Protein AF-A0A424XVY6-F1 (afdb_monomer)

pLDDT: mean 76.14, std 16.75, range [42.53, 90.06]

Structure (mmCIF, N/CA/C/O backbone):
data_AF-A0A424XVY6-F1
#
_entry.id   AF-A0A424XVY6-F1
#
loop_
_atom_site.group_PDB
_atom_site.id
_atom_site.type_symbol
_atom_site.label_atom_id
_atom_site.label_alt_id
_atom_site.label_comp_id
_atom_site.label_asym_id
_atom_site.label_entity_id
_atom_site.label_seq_id
_atom_site.pdbx_PDB_ins_code
_atom_site.Cartn_x
_atom_site.Cartn_y
_atom_site.Cartn_z
_atom_site.occupancy
_atom_site.B_iso_or_equiv
_atom_site.auth_seq_id
_atom_site.auth_comp_id
_atom_site.auth_asym_id
_atom_site.auth_atom_id
_atom_site.pdbx_PDB_model_num
ATOM 1 N N . MET A 1 1 ? 0.886 -10.940 16.113 1.00 42.53 1 MET A N 1
ATOM 2 C CA . MET A 1 1 ? -0.018 -10.934 14.945 1.00 42.53 1 MET A CA 1
ATOM 3 C C . MET A 1 1 ? 0.799 -10.541 13.726 1.00 42.53 1 MET A C 1
ATOM 5 O O . MET A 1 1 ? 1.236 -9.402 13.647 1.00 42.53 1 MET A O 1
ATOM 9 N N . GLY A 1 2 ? 1.141 -11.513 12.877 1.00 46.12 2 GLY A N 1
ATOM 10 C CA . GLY A 1 2 ? 2.028 -11.318 11.727 1.00 46.12 2 GLY A CA 1
ATOM 11 C C . GLY A 1 2 ? 1.225 -11.023 10.466 1.00 46.12 2 GLY A C 1
ATOM 12 O O . GLY A 1 2 ? 0.281 -11.743 10.156 1.00 46.12 2 GLY A O 1
ATOM 13 N N . TRP A 1 3 ? 1.588 -9.961 9.754 1.00 43.75 3 TRP A N 1
ATOM 14 C CA . TRP A 1 3 ? 0.991 -9.613 8.470 1.00 43.75 3 TRP A CA 1
ATOM 15 C C . TRP A 1 3 ? 1.684 -10.444 7.386 1.00 43.75 3 TRP A C 1
ATOM 17 O O . TRP A 1 3 ? 2.895 -10.338 7.195 1.00 43.75 3 TRP A O 1
ATOM 27 N N . HIS A 1 4 ? 0.939 -11.300 6.688 1.00 49.78 4 HIS A N 1
ATOM 28 C CA . HIS A 1 4 ? 1.464 -12.045 5.545 1.00 49.78 4 HIS A CA 1
ATOM 29 C C . HIS A 1 4 ? 1.398 -11.165 4.292 1.00 49.78 4 HIS A C 1
ATOM 31 O O . HIS A 1 4 ? 0.399 -11.163 3.574 1.00 49.78 4 HIS A O 1
ATOM 37 N N . LEU A 1 5 ? 2.473 -10.429 4.006 1.00 56.38 5 LEU A N 1
ATOM 38 C CA . LEU A 1 5 ? 2.684 -9.832 2.686 1.00 56.38 5 LEU A CA 1
ATOM 39 C C . LEU A 1 5 ? 2.930 -10.972 1.687 1.00 56.38 5 LEU A C 1
ATOM 41 O O . LEU A 1 5 ? 4.035 -11.507 1.587 1.00 56.38 5 LEU A O 1
ATOM 45 N N . ARG A 1 6 ? 1.889 -11.395 0.956 1.00 52.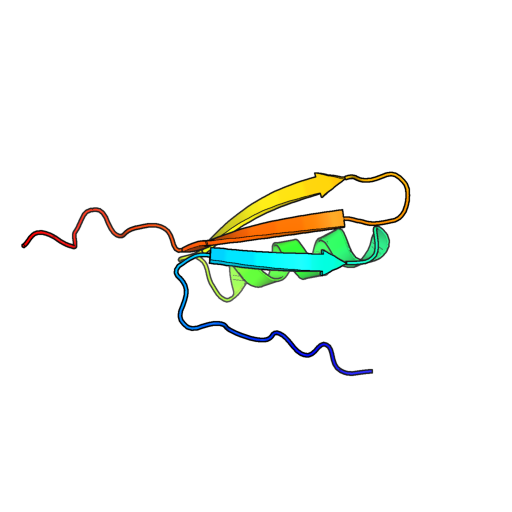84 6 ARG A N 1
ATOM 46 C CA . ARG A 1 6 ? 2.078 -12.248 -0.225 1.00 52.84 6 ARG A CA 1
ATOM 47 C C . ARG A 1 6 ? 2.706 -11.394 -1.321 1.00 52.84 6 ARG A C 1
ATOM 49 O O . ARG A 1 6 ? 2.003 -10.747 -2.092 1.00 52.84 6 ARG A O 1
ATOM 56 N N . PHE A 1 7 ? 4.032 -11.419 -1.397 1.00 51.75 7 PHE A N 1
ATOM 57 C CA . PHE A 1 7 ? 4.769 -10.915 -2.548 1.00 51.75 7 PHE A CA 1
ATOM 58 C C . PHE A 1 7 ? 4.460 -11.808 -3.758 1.00 51.7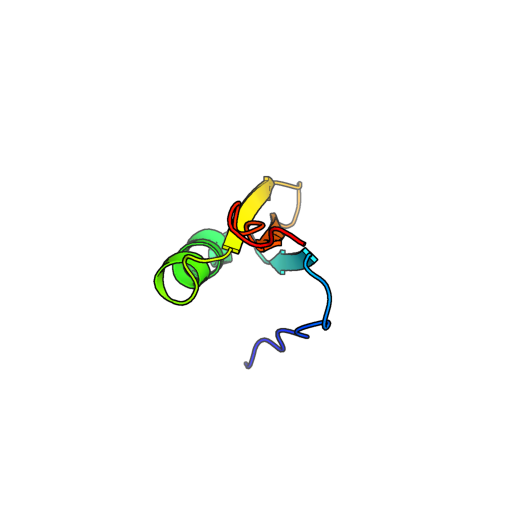5 7 PHE A C 1
ATOM 60 O O . PHE A 1 7 ? 5.105 -12.829 -3.989 1.00 51.75 7 PHE A O 1
ATOM 67 N N . SER A 1 8 ? 3.421 -11.464 -4.517 1.00 46.53 8 SER A N 1
ATOM 68 C CA . SER A 1 8 ? 3.272 -11.971 -5.879 1.00 46.53 8 SER A CA 1
ATOM 69 C C . SER A 1 8 ? 4.482 -11.499 -6.689 1.00 46.53 8 SER A C 1
ATOM 71 O O . SER A 1 8 ? 4.893 -10.350 -6.554 1.00 46.53 8 SER A O 1
ATOM 73 N N . LYS A 1 9 ? 5.031 -12.341 -7.574 1.00 53.88 9 LYS A N 1
ATOM 74 C CA . LYS A 1 9 ? 6.073 -11.980 -8.563 1.00 53.88 9 LYS A CA 1
ATOM 75 C C . LYS A 1 9 ? 5.635 -10.877 -9.559 1.00 53.88 9 LYS A C 1
ATOM 77 O O . LYS A 1 9 ? 6.293 -10.667 -10.572 1.00 53.88 9 LYS A O 1
ATOM 82 N N . GLY A 1 10 ? 4.514 -10.200 -9.316 1.00 61.12 10 GLY A N 1
ATOM 83 C CA . GLY A 1 10 ? 4.009 -9.106 -10.130 1.00 61.12 10 GLY A CA 1
ATOM 84 C C . GLY A 1 10 ? 4.678 -7.776 -9.790 1.00 61.12 10 GLY A C 1
ATOM 85 O O . GLY A 1 10 ? 5.017 -7.503 -8.643 1.00 61.12 10 GLY A O 1
ATOM 86 N N . ARG A 1 11 ? 4.787 -6.894 -10.789 1.00 72.12 11 ARG A N 1
ATOM 87 C CA . ARG A 1 11 ? 5.171 -5.477 -10.616 1.00 72.12 11 ARG A CA 1
ATOM 88 C C . ARG A 1 11 ? 4.116 -4.655 -9.847 1.00 72.12 11 ARG A C 1
ATOM 90 O O . ARG A 1 11 ? 4.250 -3.443 -9.722 1.00 72.12 11 ARG A O 1
ATOM 97 N N . HIS A 1 12 ? 3.070 -5.309 -9.343 1.00 82.25 12 HIS A N 1
ATOM 98 C CA . HIS A 1 12 ? 1.907 -4.716 -8.704 1.00 82.25 12 HIS A CA 1
ATOM 99 C C . HIS A 1 12 ? 1.499 -5.545 -7.479 1.00 82.25 12 HIS A C 1
ATOM 101 O O . HIS A 1 12 ? 1.287 -6.756 -7.584 1.00 82.25 12 HIS A O 1
ATOM 107 N N . LEU A 1 13 ? 1.359 -4.888 -6.333 1.00 83.00 13 LEU A N 1
ATOM 108 C CA . LEU A 1 13 ? 0.913 -5.461 -5.067 1.00 83.00 13 LEU A CA 1
ATOM 109 C C . LEU A 1 13 ? -0.234 -4.614 -4.530 1.00 83.00 13 LEU A C 1
ATOM 111 O O . LEU A 1 13 ? -0.084 -3.410 -4.367 1.00 83.00 13 LEU A O 1
ATOM 115 N N . ARG A 1 14 ? -1.363 -5.249 -4.218 1.00 85.62 14 ARG A N 1
ATOM 116 C CA . ARG A 1 14 ? -2.498 -4.590 -3.571 1.00 85.62 14 ARG A CA 1
ATOM 117 C C . ARG A 1 14 ? -2.628 -5.093 -2.144 1.00 85.62 14 ARG A C 1
ATOM 119 O O . ARG A 1 14 ? -2.638 -6.303 -1.917 1.00 85.62 14 ARG A O 1
ATOM 126 N N . VAL A 1 15 ? -2.730 -4.169 -1.200 1.00 86.38 15 VAL A N 1
ATOM 127 C CA . VAL A 1 15 ? -2.843 -4.437 0.233 1.00 86.38 15 VAL A CA 1
ATOM 128 C C . VAL A 1 15 ? -4.096 -3.749 0.753 1.00 86.38 15 VAL A C 1
ATOM 130 O O . VAL A 1 15 ? -4.321 -2.575 0.488 1.00 86.38 15 VAL A O 1
ATOM 133 N N . MET A 1 16 ? -4.906 -4.482 1.509 1.00 88.69 16 MET A N 1
ATOM 134 C CA . MET A 1 16 ? -6.005 -3.917 2.287 1.00 88.69 16 MET A CA 1
ATOM 135 C C . MET A 1 16 ? -5.556 -3.829 3.740 1.00 88.69 16 MET A C 1
ATOM 137 O O . MET A 1 16 ? -5.084 -4.819 4.300 1.00 88.69 16 MET A O 1
ATOM 141 N N . ALA A 1 17 ? -5.665 -2.648 4.337 1.00 86.19 17 ALA A N 1
ATOM 142 C CA . ALA A 1 17 ? -5.233 -2.407 5.707 1.00 86.19 17 ALA A CA 1
ATOM 143 C C . ALA A 1 17 ? -6.266 -1.578 6.471 1.00 86.19 17 ALA A C 1
ATOM 145 O O . ALA A 1 17 ? -7.081 -0.873 5.881 1.00 86.19 17 ALA A O 1
ATOM 146 N N . LEU A 1 18 ? -6.223 -1.640 7.80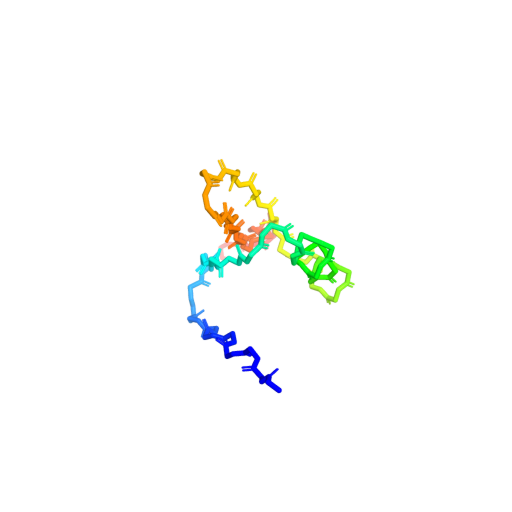0 1.00 90.06 18 LEU A N 1
ATOM 147 C CA . LEU A 1 18 ? -7.032 -0.763 8.643 1.00 90.06 18 LEU A CA 1
ATOM 148 C C . LEU A 1 18 ? -6.560 0.691 8.501 1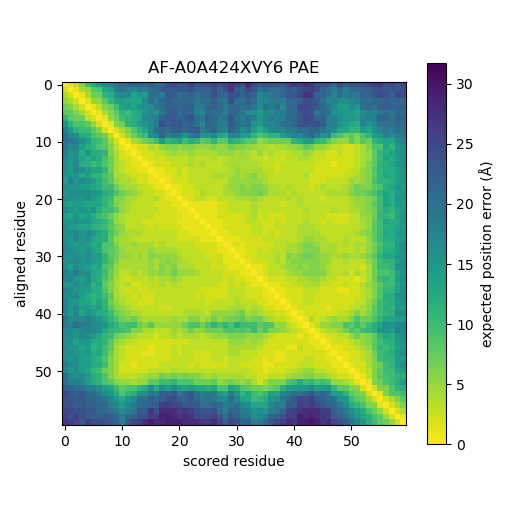.00 90.06 18 LEU A C 1
ATOM 150 O O . LEU A 1 18 ? -5.395 0.951 8.195 1.00 90.06 18 LEU A O 1
ATOM 154 N N . LYS A 1 19 ? -7.451 1.652 8.765 1.00 86.06 19 LYS A N 1
ATOM 155 C CA . LYS A 1 19 ? -7.144 3.092 8.649 1.00 86.06 19 LYS A CA 1
ATOM 156 C C . LYS A 1 19 ? -5.976 3.543 9.526 1.00 86.06 19 LYS A C 1
ATOM 158 O O . LYS A 1 19 ? -5.176 4.380 9.119 1.00 86.06 19 LYS A O 1
ATOM 163 N N . GLU A 1 20 ? -5.836 2.932 10.695 1.00 88.62 20 GLU A N 1
ATOM 164 C CA . GLU A 1 20 ? -4.729 3.164 11.629 1.00 88.62 20 GLU A CA 1
ATOM 165 C C . GLU A 1 20 ? -3.367 2.670 11.110 1.00 88.62 20 GLU A C 1
ATOM 167 O O . GLU A 1 20 ? -2.322 3.184 11.503 1.00 88.62 20 GLU A O 1
ATOM 172 N N . SER A 1 21 ? -3.355 1.723 10.169 1.00 85.94 21 SER A N 1
ATOM 173 C CA . SER A 1 21 ? -2.132 1.145 9.603 1.00 85.94 21 SER A CA 1
ATOM 174 C C . SER A 1 21 ? -1.497 2.010 8.508 1.00 85.94 21 SER A C 1
ATOM 176 O O . SER A 1 21 ? -0.507 1.596 7.905 1.00 85.94 21 SER A O 1
ATOM 178 N N . LYS A 1 22 ? -2.012 3.222 8.247 1.00 85.38 22 LYS A N 1
ATOM 179 C CA . LYS A 1 22 ? -1.482 4.135 7.217 1.00 85.38 22 LYS A CA 1
ATOM 180 C C . LYS A 1 22 ? 0.024 4.376 7.359 1.00 85.38 22 LYS A C 1
ATOM 182 O O . LYS A 1 22 ? 0.760 4.243 6.385 1.00 85.38 22 LYS A O 1
ATOM 187 N N . GLN A 1 23 ? 0.489 4.649 8.579 1.00 88.38 23 GLN A N 1
ATOM 188 C CA . GLN A 1 23 ? 1.910 4.889 8.859 1.00 88.38 23 GLN A CA 1
ATOM 189 C C . GLN A 1 23 ? 2.778 3.678 8.479 1.00 88.38 23 GLN A C 1
ATOM 191 O O . GLN A 1 23 ? 3.893 3.828 7.987 1.00 88.38 23 GLN A O 1
ATOM 196 N N . GLN A 1 24 ? 2.265 2.462 8.694 1.00 86.62 24 GLN A N 1
ATOM 197 C CA . GLN A 1 24 ? 2.975 1.226 8.366 1.00 86.62 24 GLN A CA 1
ATOM 198 C C . GLN A 1 24 ? 3.073 1.034 6.852 1.00 86.62 24 GLN A C 1
ATOM 200 O O . GLN A 1 24 ? 4.128 0.632 6.367 1.00 86.62 24 GLN A O 1
ATOM 205 N N . LEU A 1 25 ? 2.008 1.366 6.113 1.00 86.25 25 LEU A N 1
ATOM 206 C CA . LEU A 1 25 ? 2.002 1.322 4.651 1.00 86.25 25 LEU A CA 1
ATOM 207 C C . LEU A 1 25 ? 3.046 2.278 4.061 1.00 86.25 25 LEU A C 1
ATOM 209 O O . LEU A 1 25 ? 3.813 1.893 3.177 1.00 86.25 25 LEU A O 1
ATOM 213 N N . GLU A 1 26 ? 3.125 3.500 4.583 1.00 86.75 26 GLU A N 1
ATOM 214 C CA . GLU A 1 26 ? 4.123 4.487 4.161 1.00 86.75 26 GLU A CA 1
ATOM 215 C C . GLU A 1 26 ? 5.549 4.044 4.519 1.00 86.75 26 GLU A C 1
ATOM 217 O O . GLU A 1 26 ? 6.463 4.209 3.712 1.00 86.75 26 GLU A O 1
ATOM 222 N N . ASN A 1 27 ? 5.739 3.387 5.670 1.00 88.56 27 ASN A N 1
ATOM 223 C CA . ASN A 1 27 ? 7.057 2.921 6.102 1.00 88.56 27 ASN A CA 1
ATOM 224 C C . ASN A 1 27 ? 7.675 1.868 5.167 1.00 88.56 27 ASN A C 1
ATOM 226 O O . ASN A 1 27 ? 8.896 1.769 5.058 1.00 88.56 27 ASN A O 1
ATOM 230 N N . VAL A 1 28 ? 6.850 1.120 4.427 1.00 84.56 28 VAL A N 1
ATOM 231 C CA . VAL A 1 28 ? 7.338 0.192 3.394 1.00 84.56 28 VAL A CA 1
ATOM 232 C C . VAL A 1 28 ? 8.168 0.926 2.336 1.00 84.56 28 VAL A C 1
ATOM 234 O O . VAL A 1 28 ? 9.158 0.372 1.868 1.00 84.56 28 VAL A O 1
ATOM 237 N N . LEU A 1 29 ? 7.842 2.182 2.003 1.00 84.56 29 LEU A N 1
ATOM 238 C CA . LEU A 1 29 ? 8.610 2.974 1.033 1.00 84.56 29 LEU A CA 1
ATOM 239 C C . LEU A 1 29 ? 10.006 3.360 1.531 1.00 84.56 29 LEU A C 1
ATOM 241 O O . LEU A 1 29 ? 10.894 3.583 0.711 1.00 84.56 29 LEU A O 1
ATOM 245 N N . HIS A 1 30 ? 10.215 3.440 2.848 1.00 83.75 30 HIS A N 1
ATOM 246 C CA . HIS A 1 30 ? 11.543 3.685 3.413 1.00 83.75 30 HIS A CA 1
ATOM 247 C C . HIS A 1 30 ? 12.460 2.467 3.261 1.00 83.75 30 HIS A C 1
ATOM 249 O O . HIS A 1 30 ? 13.663 2.629 3.078 1.00 83.75 30 HIS A O 1
ATOM 255 N N . ILE A 1 31 ? 11.892 1.260 3.317 1.00 83.56 31 ILE A N 1
ATOM 256 C CA . ILE A 1 31 ? 12.625 -0.002 3.145 1.00 83.56 31 ILE A CA 1
ATOM 257 C C . ILE A 1 31 ? 12.802 -0.320 1.654 1.00 83.56 31 ILE A C 1
ATOM 259 O O . ILE A 1 31 ? 13.855 -0.796 1.240 1.00 83.56 31 ILE A O 1
ATOM 263 N N . HIS A 1 32 ? 11.776 -0.028 0.853 1.00 82.50 32 HIS A N 1
ATOM 264 C CA . HIS A 1 32 ? 11.681 -0.382 -0.557 1.00 82.50 32 HIS A CA 1
ATOM 265 C C . HIS A 1 32 ? 11.352 0.848 -1.430 1.00 82.50 32 HIS A C 1
ATOM 267 O O . HIS A 1 32 ? 10.224 0.991 -1.924 1.00 82.50 32 HIS A O 1
ATOM 273 N N . PRO A 1 33 ? 12.320 1.762 -1.638 1.00 83.62 33 PRO A N 1
ATOM 274 C CA . PRO A 1 33 ? 12.118 3.003 -2.393 1.00 83.62 33 PRO A CA 1
ATOM 275 C C . PRO A 1 33 ? 11.849 2.778 -3.891 1.00 83.62 33 PRO A C 1
ATOM 277 O O . PRO A 1 33 ? 11.410 3.698 -4.597 1.00 83.62 33 PRO A O 1
ATOM 280 N N . GLU A 1 34 ? 12.099 1.566 -4.389 1.00 84.06 34 GLU A N 1
ATOM 281 C CA . GLU A 1 34 ? 11.779 1.126 -5.745 1.00 84.06 34 GLU A CA 1
ATOM 282 C C . GLU A 1 34 ? 10.273 0.972 -5.987 1.00 84.06 34 GLU A C 1
ATOM 284 O O . GLU A 1 34 ? 9.855 0.834 -7.132 1.00 84.06 34 GLU A O 1
ATOM 289 N N . TRP A 1 35 ? 9.444 1.037 -4.946 1.00 86.50 35 TRP A N 1
ATOM 290 C CA . TRP A 1 35 ? 7.992 0.988 -5.076 1.00 86.50 35 TRP A CA 1
ATOM 291 C C . TRP A 1 35 ? 7.380 2.386 -5.045 1.00 86.50 35 TRP A C 1
ATOM 293 O O . TRP A 1 35 ? 7.925 3.353 -4.509 1.00 86.50 35 TRP A O 1
ATOM 303 N N . LYS A 1 36 ? 6.213 2.499 -5.664 1.00 88.75 36 LYS A N 1
ATOM 304 C CA . LYS A 1 36 ? 5.329 3.653 -5.618 1.00 88.75 36 LYS A CA 1
ATOM 305 C C . LYS A 1 36 ? 4.043 3.212 -4.940 1.00 88.75 36 LYS A C 1
ATOM 307 O O . LYS A 1 36 ? 3.394 2.291 -5.421 1.00 88.75 36 LYS A O 1
ATOM 312 N N . LEU A 1 37 ? 3.689 3.870 -3.847 1.00 88.94 37 LEU A N 1
ATOM 313 C CA . LEU A 1 37 ? 2.468 3.603 -3.095 1.00 88.94 37 LEU A CA 1
ATOM 314 C C . LEU A 1 37 ? 1.377 4.592 -3.504 1.00 88.94 37 LEU A C 1
ATOM 316 O O . LEU A 1 37 ? 1.610 5.799 -3.539 1.00 88.94 37 LEU A O 1
ATOM 320 N N . SER A 1 38 ? 0.187 4.073 -3.777 1.00 89.88 38 SER A N 1
ATOM 321 C CA . SER A 1 38 ? -1.055 4.835 -3.895 1.00 89.88 38 SER A CA 1
ATOM 322 C C . SER A 1 38 ? -2.015 4.340 -2.820 1.00 89.88 38 SER A C 1
ATOM 324 O O . SER A 1 38 ? -2.278 3.144 -2.757 1.00 89.88 38 SER A O 1
ATOM 326 N N . ILE A 1 39 ? -2.513 5.235 -1.965 1.00 89.56 39 ILE A N 1
ATOM 327 C CA . ILE A 1 39 ? -3.481 4.884 -0.919 1.00 89.56 39 ILE A CA 1
ATOM 328 C C . ILE A 1 39 ? -4.832 5.488 -1.290 1.00 89.56 39 ILE A C 1
ATOM 330 O O . ILE A 1 39 ? -4.943 6.703 -1.451 1.00 89.56 39 ILE A O 1
ATOM 334 N N . ALA A 1 40 ? -5.852 4.647 -1.393 1.00 89.62 40 ALA A N 1
ATOM 335 C CA . ALA A 1 40 ? -7.243 5.047 -1.493 1.00 89.62 40 ALA A CA 1
ATOM 336 C C . ALA A 1 40 ? -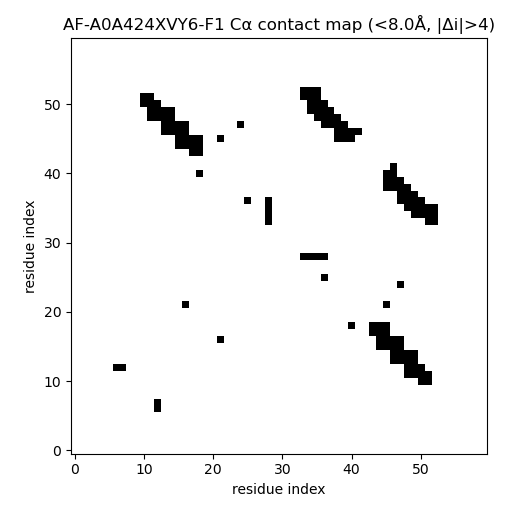7.953 4.725 -0.175 1.00 89.62 40 ALA A C 1
ATOM 338 O O . ALA A 1 40 ? -7.927 3.593 0.307 1.00 89.62 40 ALA A O 1
ATOM 339 N N . GLU A 1 41 ? -8.600 5.725 0.416 1.00 89.25 41 GLU A N 1
ATOM 340 C CA . GLU A 1 41 ? -9.418 5.513 1.605 1.00 89.25 41 GLU A CA 1
ATOM 341 C C . GLU A 1 41 ? -10.819 5.035 1.207 1.00 89.25 41 GLU A C 1
ATOM 343 O O . GLU A 1 41 ? -11.496 5.648 0.377 1.00 89.25 41 GLU A O 1
ATOM 348 N N . LYS A 1 42 ? -11.251 3.924 1.804 1.00 86.12 42 LYS A N 1
ATOM 349 C CA . LYS A 1 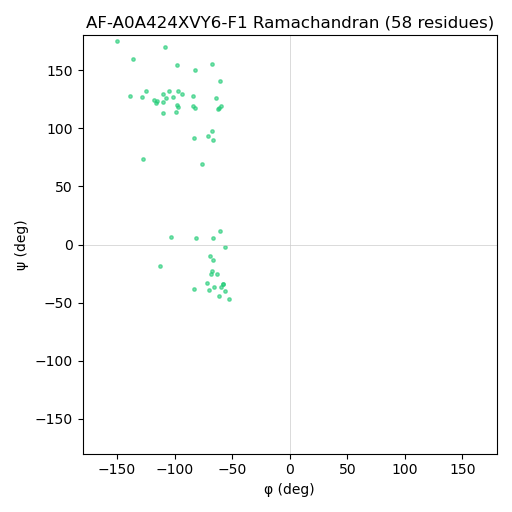42 ? -12.621 3.408 1.748 1.00 86.12 42 LYS A CA 1
ATOM 350 C C . LYS A 1 42 ? -13.291 3.611 3.108 1.00 86.12 42 LYS A C 1
ATOM 352 O O . LYS A 1 42 ? -12.659 4.017 4.084 1.00 86.12 42 LYS A O 1
ATOM 357 N N . ASN A 1 43 ? -14.601 3.379 3.178 1.00 85.50 43 ASN A N 1
ATOM 358 C CA . ASN A 1 43 ? -15.385 3.665 4.384 1.00 85.50 43 ASN A CA 1
ATOM 359 C C . ASN A 1 43 ? -14.834 2.945 5.628 1.00 85.50 43 ASN A C 1
ATOM 361 O O . ASN A 1 43 ? -14.735 3.549 6.693 1.00 85.50 43 ASN A O 1
ATOM 365 N N . ASP A 1 44 ? -14.397 1.703 5.470 1.00 88.69 44 ASP A N 1
ATOM 366 C CA . ASP A 1 44 ? -13.989 0.782 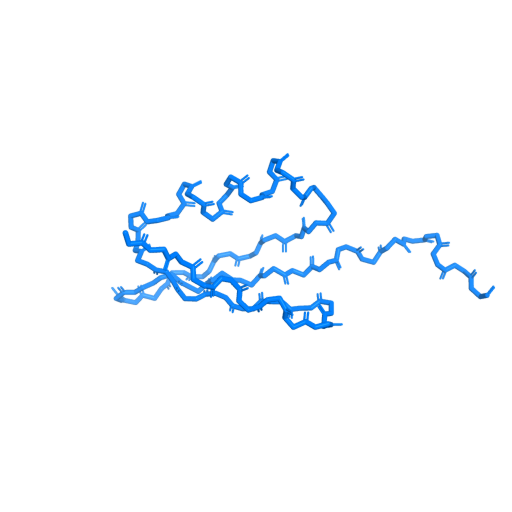6.532 1.00 88.69 44 ASP A CA 1
ATOM 367 C C . ASP A 1 44 ? -12.486 0.440 6.523 1.00 88.69 44 ASP A C 1
ATOM 369 O O . ASP A 1 44 ? -11.950 0.0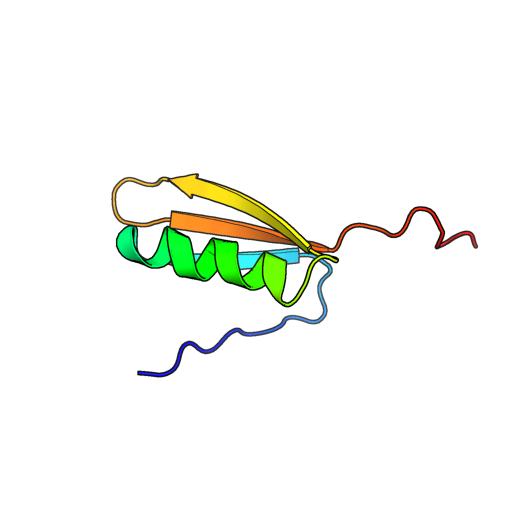15 7.545 1.00 88.69 44 ASP A O 1
ATOM 373 N N . HIS A 1 45 ? -11.778 0.666 5.414 1.00 87.25 45 HIS A N 1
ATOM 374 C CA . HIS A 1 45 ? -10.370 0.282 5.261 1.00 87.25 45 HIS A CA 1
ATOM 375 C C . HIS A 1 45 ? -9.593 1.214 4.316 1.00 87.25 45 HIS A C 1
ATOM 377 O O . HIS A 1 45 ? -10.147 2.122 3.697 1.00 87.25 45 HIS A O 1
ATOM 383 N N . LEU A 1 46 ? -8.285 0.989 4.216 1.00 88.06 46 LEU A N 1
ATOM 384 C CA . LEU A 1 46 ? -7.391 1.582 3.226 1.00 88.06 46 LEU A CA 1
ATOM 385 C C . LEU A 1 46 ? -7.038 0.537 2.174 1.00 88.06 46 LEU A C 1
ATOM 387 O O . LEU A 1 46 ? -6.634 -0.578 2.509 1.00 88.06 46 LEU A O 1
ATOM 391 N N . GLU A 1 47 ? -7.143 0.920 0.909 1.00 89.19 47 GLU A N 1
ATOM 392 C CA . GLU A 1 47 ? -6.561 0.184 -0.206 1.00 89.19 47 GLU A CA 1
ATOM 393 C C . GLU A 1 47 ? -5.219 0.820 -0.560 1.00 89.19 47 GLU A C 1
ATOM 395 O O . GLU A 1 47 ? -5.145 1.992 -0.919 1.00 89.19 47 GLU A O 1
ATOM 400 N N . ALA A 1 48 ? -4.147 0.049 -0.438 1.00 89.56 48 ALA A N 1
ATOM 401 C CA . ALA A 1 48 ? -2.797 0.436 -0.801 1.00 89.56 48 ALA A CA 1
ATOM 402 C C . ALA A 1 48 ? -2.351 -0.340 -2.042 1.00 89.56 48 ALA A C 1
ATOM 404 O O . ALA A 1 48 ? -2.151 -1.554 -1.987 1.00 89.56 48 ALA A O 1
ATOM 405 N N . ASP A 1 49 ? -2.166 0.365 -3.152 1.00 89.56 49 ASP A N 1
ATOM 406 C CA . ASP A 1 49 ? -1.579 -0.169 -4.376 1.00 89.56 49 ASP A CA 1
ATOM 407 C C . ASP A 1 49 ? -0.097 0.215 -4.443 1.00 89.56 49 ASP A C 1
ATOM 409 O O . ASP A 1 49 ? 0.270 1.386 -4.572 1.00 89.56 49 ASP A O 1
ATOM 413 N N . TYR A 1 50 ? 0.764 -0.793 -4.363 1.00 88.69 50 TYR A N 1
ATOM 414 C CA . TYR A 1 50 ? 2.198 -0.689 -4.569 1.00 88.69 50 TYR A CA 1
ATOM 415 C C . TYR A 1 50 ? 2.540 -1.104 -5.996 1.00 88.69 50 TYR A C 1
ATOM 417 O O . TYR A 1 50 ? 2.330 -2.247 -6.405 1.00 88.69 50 TYR A O 1
ATOM 425 N N . VAL A 1 51 ? 3.136 -0.186 -6.744 1.00 87.56 51 VAL A N 1
ATOM 426 C CA . VAL A 1 51 ? 3.615 -0.419 -8.106 1.00 87.56 51 VAL A CA 1
ATOM 427 C C . VAL A 1 51 ? 5.124 -0.286 -8.107 1.00 87.56 51 VAL A C 1
ATOM 429 O O . VAL A 1 51 ? 5.652 0.743 -7.685 1.00 87.56 51 VAL A O 1
ATOM 432 N N . LYS A 1 52 ? 5.840 -1.315 -8.559 1.00 85.50 52 LYS A N 1
ATOM 433 C CA . LYS A 1 52 ? 7.290 -1.216 -8.720 1.00 85.50 52 LYS A CA 1
ATOM 434 C C . LYS A 1 52 ? 7.562 -0.163 -9.792 1.00 85.50 52 LYS A C 1
ATOM 436 O O . LYS A 1 52 ? 6.996 -0.240 -10.878 1.00 85.50 52 LYS A O 1
ATOM 441 N N . LYS A 1 53 ? 8.381 0.841 -9.480 1.00 78.88 53 LYS A N 1
ATOM 442 C CA . LYS A 1 53 ? 8.820 1.832 -10.461 1.00 78.88 53 LYS A CA 1
ATOM 443 C C . LYS A 1 53 ? 9.539 1.064 -11.562 1.00 78.88 53 LYS A C 1
ATOM 445 O O . LYS A 1 53 ? 10.529 0.383 -11.287 1.00 78.88 53 LYS A O 1
ATOM 450 N N . ASP A 1 54 ? 9.028 1.147 -12.784 1.00 67.38 54 ASP A N 1
ATOM 451 C CA . ASP A 1 54 ? 9.783 0.685 -13.935 1.0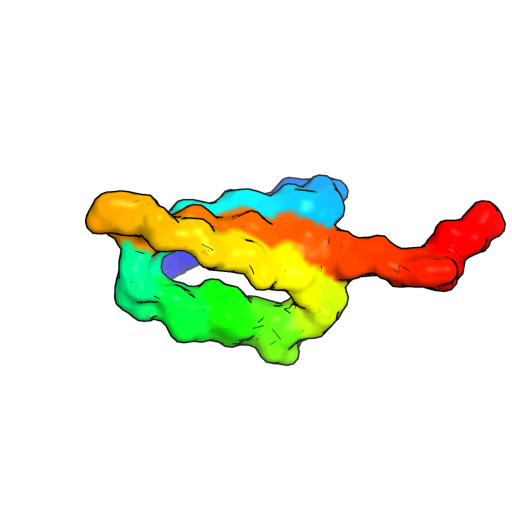0 67.38 54 ASP A CA 1
ATOM 452 C C . ASP A 1 54 ? 11.055 1.531 -13.988 1.00 67.38 54 ASP A C 1
ATOM 454 O O . ASP A 1 54 ? 11.010 2.762 -14.075 1.00 67.38 54 ASP A O 1
ATOM 458 N N . ASN A 1 55 ? 12.204 0.875 -13.841 1.00 54.25 55 ASN A N 1
ATOM 459 C CA . ASN A 1 55 ? 13.466 1.535 -14.094 1.00 54.25 55 ASN A CA 1
ATOM 460 C C . ASN A 1 55 ? 13.442 1.926 -15.572 1.00 54.25 55 ASN A C 1
ATOM 462 O O . ASN A 1 55 ? 13.450 1.059 -16.439 1.00 54.25 55 ASN A O 1
ATOM 466 N N . LEU A 1 56 ? 13.482 3.229 -15.859 1.00 50.19 56 LEU A N 1
ATOM 467 C CA . LEU A 1 56 ? 13.661 3.788 -17.209 1.00 50.19 56 LEU A CA 1
ATOM 468 C C . LEU A 1 56 ? 14.943 3.288 -17.922 1.00 50.19 56 LEU A C 1
ATOM 470 O O . LEU A 1 56 ? 15.184 3.645 -19.070 1.00 50.19 56 LEU A O 1
ATOM 474 N N . TYR A 1 57 ? 15.752 2.467 -17.244 1.00 47.72 57 TYR A N 1
ATOM 475 C CA . TYR A 1 57 ? 16.961 1.813 -17.737 1.00 47.72 57 TYR A CA 1
ATOM 476 C C . TYR A 1 57 ? 16.795 0.322 -18.083 1.00 47.72 57 TYR A C 1
ATOM 478 O O . TYR A 1 57 ? 17.788 -0.304 -18.438 1.00 47.72 57 TYR A O 1
ATOM 486 N N . GLU A 1 58 ? 15.592 -0.265 -18.048 1.00 46.47 58 GLU A N 1
ATOM 487 C CA . GLU A 1 58 ? 15.331 -1.502 -18.812 1.00 46.47 58 GLU A CA 1
ATOM 488 C C . GLU A 1 58 ? 15.154 -1.131 -20.298 1.00 46.47 58 GLU A C 1
ATOM 490 O O . GLU A 1 58 ? 14.052 -1.148 -20.842 1.00 46.47 58 GLU A O 1
ATOM 495 N N . LYS A 1 59 ? 16.249 -0.711 -20.946 1.00 44.81 59 LYS A N 1
ATOM 496 C CA . LYS A 1 59 ? 16.366 -0.766 -22.406 1.00 44.81 59 LYS A CA 1
ATOM 497 C C . LYS A 1 59 ? 16.837 -2.170 -22.777 1.00 44.81 59 LYS A C 1
ATOM 499 O O . LYS A 1 59 ? 17.911 -2.554 -22.332 1.00 44.81 59 LYS A O 1
ATOM 504 N N . GLU A 1 60 ? 15.979 -2.838 -23.549 1.00 42.62 60 GLU A N 1
ATOM 505 C CA . GLU A 1 60 ? 16.237 -3.850 -24.594 1.00 42.62 60 GLU A CA 1
ATOM 506 C C . GLU A 1 60 ? 17.316 -4.918 -24.357 1.00 42.62 60 GLU A C 1
ATOM 508 O O . GLU A 1 60 ? 18.521 -4.590 -24.308 1.00 42.62 60 GLU A O 1
#

Nearest PDB structures (foldseek):
  2qoj-assembly1_Z  TM=6.998E-01  e=2.342E-01  Aspergillus nidulans FGSC A4
  3uvf-assembly2_B  TM=5.588E-01  e=2.194E-01  Trichoderma reesei
  3eh8-assembly3_G  TM=6.549E-01  e=7.092E-01  Aspergillus nidulans
  5mmm-assembly1_h  TM=6.398E-01  e=1.550E+00  Spinacia oleracea
  7m4u-assembly1_h  TM=6.362E-01  e=1.655E+00  Acinetobacter baumannii AB0057

Solvent-accessible surface area (backbone atoms only — not comparable to full-atom values): 3851 Å² total; per-residue (Å²): 139,83,83,83,80,79,80,59,98,53,67,57,46,80,46,80,41,53,67,87,45,50,66,60,61,56,48,48,42,77,80,40,67,59,44,42,82,45,78,46,82,52,100,83,32,27,42,35,41,35,33,50,59,77,61,91,75,77,69,132

Mean predicted aligned error: 9.11 Å

Radius of gyration: 12.78 Å; Cα contacts (8 Å, |Δi|>4): 70; chains: 1; bounding box: 32×18×40 Å

Foldseek 3Di:
DDDDQPPDPDLKGKDKAFPVCPVVLVVVCVVPVQWDWDWDDDPGIIIIMIGGNDDPPPDD

Sequence (60 aa):
MGWHLRFSKGRHLRVMALKESKQQLENVLHIHPEWKLSIAEKNDHLEADYVKKDNLYEKE

Secondary structure (DSSP, 8-state):
--------SSSEEEEEE-GGGHHHHHHHHHH-TTEEEEEEE-SS-EEEEEEEPPPTT---